Protein AF-A0A7X7QUG3-F1 (afdb_monomer)

Sequence (158 aa):
MKSLNIAIIATSLFMSACLGKPFQTDRTLADQLSEEKKYDEAVAAYLRHIKHRLSVKNRPKWENPHIYLLDIGDLYLDQGNVSEALRYYQSAEEKGVKPGYCNDRYRYVATWYEKQGRLREALEHLNHFESKDPFLFGLMQDRIAKQIVAEEEGDHTK

Secondary structure (DSSP, 8-state):
-----------------SS------HHHHHHHHHHTT-HHHHHHHHHHHHHHHHH-TT--TT--GGGHHHHHHHHHHHTT-HHHHHHHHHHHHHTT--HHHHHHHHHHHHHHHHTTT-HHHHHHHHHHHGGG-HHHHHHHHHHHHHHHHHHHHHHTT-

Mean predicted aligned error: 8.66 Å

Solvent-accessible surface area (backbone atoms only — not comparable to full-atom values): 9166 Å² total; per-residue (Å²): 136,86,82,88,87,87,82,87,85,87,80,77,89,80,89,71,73,99,67,93,68,74,92,73,47,43,53,58,48,14,55,53,27,45,77,70,65,39,47,71,62,13,44,53,24,38,52,50,33,32,54,52,55,70,68,45,86,86,57,63,88,87,65,63,56,50,53,52,30,43,58,45,13,49,54,30,41,76,73,67,36,53,69,61,13,50,53,27,34,51,48,17,45,76,68,66,37,59,64,70,65,42,52,52,50,60,52,45,53,25,52,55,29,43,76,71,72,37,49,68,61,17,43,53,53,39,63,76,48,25,91,82,42,53,71,71,33,45,60,50,43,55,56,49,52,53,51,53,53,52,53,56,59,57,62,78,75,112

Radius of gyration: 22.74 Å; Cα contacts (8 Å, |Δi|>4): 128; chains: 1; bounding box: 55×42×81 Å

Structure (mmCIF, N/CA/C/O backbone):
data_AF-A0A7X7QUG3-F1
#
_entry.id   AF-A0A7X7QUG3-F1
#
loop_
_atom_site.group_PDB
_atom_site.id
_atom_site.type_symbol
_atom_site.label_atom_id
_atom_site.label_alt_id
_atom_site.label_comp_id
_ato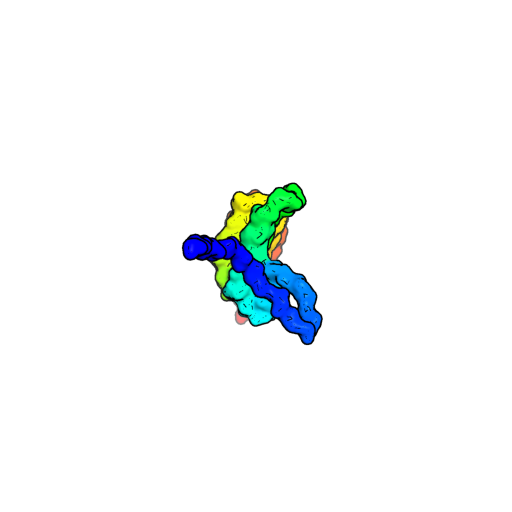m_site.label_asym_id
_atom_site.label_entity_id
_atom_site.label_seq_id
_atom_site.pdbx_PDB_ins_code
_atom_site.Cartn_x
_atom_site.Cartn_y
_atom_site.Cartn_z
_atom_site.occupancy
_atom_site.B_iso_or_equiv
_atom_site.auth_seq_id
_atom_site.auth_comp_id
_atom_site.auth_asym_id
_atom_site.auth_atom_id
_atom_site.pdbx_PDB_model_num
ATOM 1 N N . MET A 1 1 ? 25.787 -30.544 -54.970 1.00 35.81 1 MET A N 1
ATOM 2 C CA . MET A 1 1 ? 26.837 -30.035 -54.059 1.00 35.81 1 MET A CA 1
ATOM 3 C C . MET A 1 1 ? 26.255 -28.923 -53.191 1.00 35.81 1 MET A C 1
ATOM 5 O O . MET A 1 1 ? 25.851 -27.924 -53.760 1.00 35.81 1 MET A O 1
ATOM 9 N N . LYS A 1 2 ? 26.254 -29.143 -51.862 1.00 36.59 2 LYS A N 1
ATOM 10 C CA . LYS A 1 2 ? 26.205 -28.178 -50.730 1.00 36.59 2 LYS A CA 1
ATOM 11 C C . LYS A 1 2 ? 24.938 -27.300 -50.604 1.00 36.59 2 LYS A C 1
ATOM 13 O O . LYS A 1 2 ? 24.741 -26.388 -51.386 1.00 36.59 2 LYS A O 1
ATOM 18 N N . SER A 1 3 ? 23.948 -27.668 -49.781 1.00 36.47 3 SER A N 1
ATOM 19 C CA . SER A 1 3 ? 23.853 -27.608 -48.299 1.00 36.47 3 SER A CA 1
ATOM 20 C C . SER A 1 3 ? 23.369 -26.251 -47.757 1.00 36.47 3 SER A C 1
ATOM 22 O O . SER A 1 3 ? 24.126 -25.289 -47.726 1.00 36.47 3 SER A O 1
ATOM 24 N N . LEU A 1 4 ? 22.100 -26.248 -47.330 1.00 40.28 4 LEU A N 1
ATOM 25 C CA . LEU A 1 4 ? 21.544 -25.731 -46.070 1.00 40.28 4 LEU A CA 1
ATOM 26 C C . LEU A 1 4 ? 22.291 -24.588 -45.347 1.00 40.28 4 LEU A C 1
ATOM 28 O O . LEU A 1 4 ? 23.412 -24.778 -44.886 1.00 40.28 4 LEU A O 1
ATOM 32 N N . ASN A 1 5 ? 21.583 -23.483 -45.080 1.00 38.06 5 ASN A N 1
ATOM 33 C CA . ASN A 1 5 ? 21.698 -22.809 -43.785 1.00 38.06 5 ASN A CA 1
ATOM 34 C C . ASN A 1 5 ? 20.350 -22.218 -43.339 1.00 38.06 5 ASN A C 1
ATOM 36 O O . ASN A 1 5 ? 19.780 -21.336 -43.975 1.00 38.06 5 ASN A O 1
ATOM 40 N N . ILE A 1 6 ? 19.866 -22.776 -42.232 1.00 41.97 6 ILE A N 1
ATOM 41 C CA . ILE A 1 6 ? 18.739 -22.368 -41.394 1.00 41.97 6 ILE A CA 1
ATOM 42 C C . 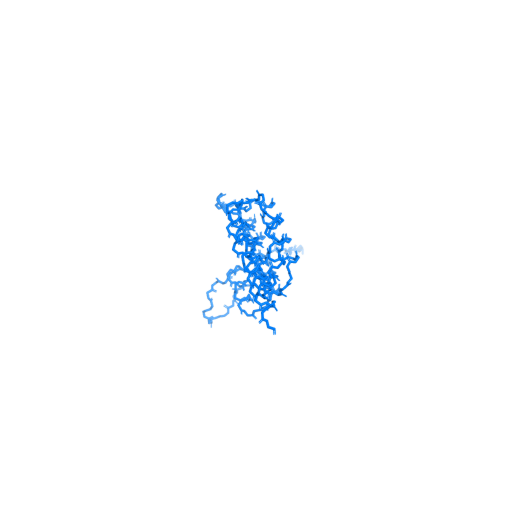ILE A 1 6 ? 19.339 -21.573 -40.224 1.00 41.97 6 ILE A C 1
ATOM 44 O O . ILE A 1 6 ? 20.283 -22.081 -39.628 1.00 41.97 6 ILE A O 1
ATOM 48 N N . ALA A 1 7 ? 18.800 -20.394 -39.880 1.00 38.00 7 ALA A N 1
ATOM 49 C CA . ALA A 1 7 ? 18.690 -19.844 -38.507 1.00 38.00 7 ALA A CA 1
ATOM 50 C C . ALA A 1 7 ? 18.219 -18.369 -38.565 1.00 38.00 7 ALA A C 1
ATOM 52 O O . ALA A 1 7 ? 18.929 -17.516 -39.081 1.00 38.00 7 ALA A O 1
ATOM 53 N N . ILE A 1 8 ? 16.950 -18.070 -38.255 1.00 36.16 8 ILE A N 1
ATOM 54 C CA . ILE A 1 8 ? 16.447 -17.634 -36.930 1.00 36.16 8 ILE A CA 1
ATOM 55 C C . ILE A 1 8 ? 16.923 -16.219 -36.557 1.00 36.16 8 ILE A C 1
ATOM 57 O O . ILE A 1 8 ? 18.053 -16.078 -36.118 1.00 36.16 8 ILE A O 1
ATOM 61 N N . ILE A 1 9 ? 16.029 -15.219 -36.627 1.00 37.59 9 ILE A N 1
ATOM 62 C CA . ILE A 1 9 ? 15.458 -14.564 -35.429 1.00 37.59 9 ILE A CA 1
ATOM 63 C C . ILE A 1 9 ? 13.998 -14.210 -35.734 1.00 37.59 9 ILE A C 1
ATOM 65 O O . ILE A 1 9 ? 13.681 -13.229 -36.403 1.00 37.59 9 ILE A O 1
ATOM 69 N N . ALA A 1 10 ? 13.104 -15.048 -35.223 1.00 41.91 10 ALA A N 1
ATOM 70 C CA . ALA A 1 10 ? 11.738 -14.669 -34.940 1.00 41.91 10 ALA A CA 1
ATOM 71 C C . ALA A 1 10 ? 11.741 -13.769 -33.695 1.00 41.91 10 ALA A C 1
ATOM 73 O O . ALA A 1 10 ? 12.059 -14.234 -32.605 1.00 41.91 10 ALA A O 1
ATOM 74 N N . THR A 1 11 ? 11.335 -12.512 -33.841 1.00 42.25 11 THR A N 1
ATOM 75 C CA . THR A 1 11 ? 10.700 -11.756 -32.752 1.00 42.25 11 THR A CA 1
ATOM 76 C C . THR A 1 11 ? 9.412 -11.153 -33.287 1.00 42.25 11 THR A C 1
ATOM 78 O O . THR A 1 11 ? 9.354 -10.008 -33.721 1.00 42.25 11 THR A O 1
ATOM 81 N N . SER A 1 12 ? 8.409 -12.033 -33.319 1.00 38.22 12 SER A N 1
ATOM 82 C CA . SER A 1 12 ? 7.026 -11.774 -32.914 1.00 38.22 12 SER A CA 1
ATOM 83 C C . SER A 1 12 ? 6.378 -10.476 -33.408 1.00 38.22 12 SER A C 1
ATOM 85 O O . SER A 1 12 ? 6.371 -9.457 -32.725 1.00 38.22 12 SER A O 1
ATOM 87 N N . LEU A 1 13 ? 5.744 -10.587 -34.576 1.00 46.25 13 LEU A N 1
ATOM 88 C CA . LEU A 1 13 ? 4.290 -10.458 -34.711 1.00 46.25 13 LEU A CA 1
ATOM 89 C C . LEU A 1 13 ? 3.625 -9.379 -33.830 1.00 46.25 13 LEU A C 1
ATOM 91 O O . LEU A 1 13 ? 3.189 -9.682 -32.731 1.00 46.25 13 LEU A O 1
ATOM 95 N N . PHE A 1 14 ? 3.459 -8.161 -34.350 1.00 43.06 14 PHE A N 1
ATOM 96 C CA . PHE A 1 14 ? 2.330 -7.285 -33.993 1.00 43.06 14 PHE A CA 1
ATOM 97 C C . PHE A 1 14 ? 2.012 -6.324 -35.154 1.00 43.06 14 PHE A C 1
ATOM 99 O O . PHE A 1 14 ? 1.955 -5.109 -35.007 1.00 43.06 14 PHE A O 1
ATOM 106 N N . MET A 1 15 ? 1.771 -6.881 -36.347 1.00 41.19 15 MET A N 1
ATOM 107 C CA . MET A 1 15 ? 0.788 -6.271 -37.246 1.00 41.19 15 MET A CA 1
ATOM 108 C C . MET A 1 15 ? -0.585 -6.714 -36.741 1.00 41.19 15 MET A C 1
ATOM 110 O O . MET A 1 15 ? -1.084 -7.762 -37.140 1.00 41.19 15 MET A O 1
ATOM 114 N N . SER A 1 16 ? -1.156 -5.955 -35.804 1.00 41.47 16 SER A N 1
ATOM 115 C CA . SER A 1 16 ? -2.583 -6.052 -35.509 1.00 41.47 16 SER A CA 1
ATOM 116 C C . SER A 1 16 ? -3.307 -4.931 -36.237 1.00 41.47 16 SER A C 1
ATOM 118 O O . SER A 1 16 ? -2.833 -3.800 -36.326 1.00 41.47 16 SER A O 1
ATOM 120 N N . ALA A 1 17 ? -4.416 -5.334 -36.831 1.00 35.94 17 ALA A N 1
ATOM 121 C CA . ALA A 1 17 ? -5.139 -4.685 -37.895 1.00 35.94 17 ALA A CA 1
ATOM 122 C C . ALA A 1 17 ? -5.736 -3.320 -37.524 1.00 35.94 17 ALA A C 1
ATOM 124 O O . ALA A 1 17 ? -5.962 -2.979 -36.365 1.00 35.94 17 ALA A O 1
ATOM 125 N N . CYS A 1 18 ? -6.023 -2.563 -38.578 1.00 42.34 18 CYS A N 1
ATOM 126 C CA . CYS A 1 18 ? -6.703 -1.281 -38.606 1.00 42.34 18 CYS A CA 1
ATOM 127 C C . CYS A 1 18 ? -8.023 -1.277 -37.813 1.00 42.34 18 CYS A C 1
ATOM 129 O O . CYS A 1 18 ? -9.061 -1.586 -38.376 1.00 42.34 18 CYS A O 1
ATOM 131 N N . LEU A 1 19 ? -7.970 -0.890 -36.537 1.00 41.72 19 LEU A N 1
ATOM 132 C CA . LEU A 1 19 ? -8.953 -0.113 -35.767 1.00 41.72 19 LEU A CA 1
ATOM 133 C C . LEU A 1 19 ? -8.165 0.434 -34.562 1.00 41.72 19 LEU A C 1
ATOM 135 O O . LEU A 1 19 ? -7.681 -0.334 -33.734 1.00 41.72 19 LEU A O 1
ATOM 139 N N . GLY A 1 20 ? -7.934 1.748 -34.534 1.00 42.09 20 GLY A N 1
ATOM 140 C CA . GLY A 1 20 ? -6.920 2.415 -33.711 1.00 42.09 20 GLY A CA 1
ATOM 141 C C . GLY A 1 20 ? -7.065 2.234 -32.199 1.00 42.09 20 GLY A C 1
ATOM 142 O O . GLY A 1 20 ? -7.601 3.103 -31.518 1.00 42.09 20 GLY A O 1
ATOM 143 N N . LYS A 1 21 ? -6.502 1.154 -31.654 1.00 47.94 21 LYS A N 1
ATOM 144 C CA . LYS A 1 21 ? -6.082 1.123 -30.252 1.00 47.94 21 LYS A CA 1
ATOM 145 C C . LYS A 1 21 ? -4.678 1.736 -30.181 1.00 47.94 21 LYS A C 1
ATOM 147 O O . LYS A 1 21 ? -3.810 1.298 -30.940 1.00 47.94 21 LYS A O 1
ATOM 152 N N . PRO A 1 22 ? -4.438 2.759 -29.340 1.00 43.72 22 PRO A N 1
ATOM 153 C CA . PRO A 1 22 ? -3.0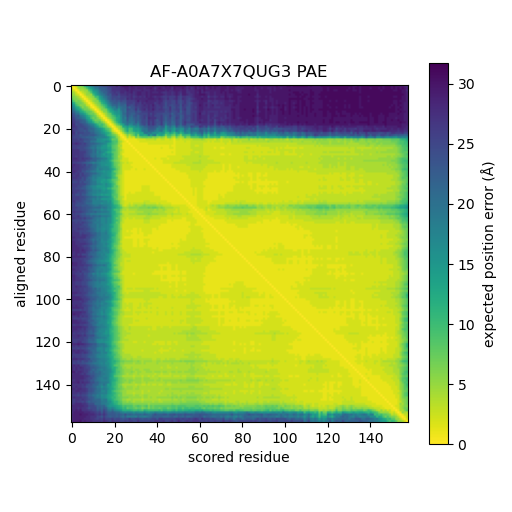94 3.303 -29.168 1.00 43.72 22 PRO A CA 1
ATOM 154 C C . PRO A 1 22 ? -2.149 2.182 -28.726 1.00 43.72 22 PRO A C 1
ATOM 156 O O . PRO A 1 22 ? -2.589 1.220 -28.099 1.00 43.72 22 PRO A O 1
ATOM 159 N N . PHE A 1 23 ? -0.860 2.292 -29.056 1.00 50.38 23 PHE A N 1
ATOM 160 C CA . PHE A 1 23 ? 0.167 1.360 -28.585 1.00 50.38 23 PHE A CA 1
ATOM 161 C C . PHE A 1 23 ? 0.070 1.215 -27.055 1.00 50.38 23 PHE A C 1
ATOM 163 O O . PHE A 1 23 ? 0.435 2.130 -26.315 1.00 50.38 23 PHE A O 1
ATOM 170 N N . GLN A 1 24 ? -0.485 0.095 -26.583 1.00 62.38 24 GLN A N 1
ATOM 171 C CA . GLN A 1 24 ? -0.677 -0.162 -25.161 1.00 62.38 24 GLN A CA 1
ATOM 172 C C . GLN A 1 24 ? 0.639 -0.669 -24.576 1.00 62.38 24 GLN A C 1
ATOM 174 O O . GLN A 1 24 ? 1.159 -1.713 -24.961 1.00 62.38 24 GLN A O 1
ATOM 179 N N . THR A 1 25 ? 1.183 0.081 -23.626 1.00 86.06 25 THR A N 1
ATOM 180 C CA . THR A 1 25 ? 2.257 -0.408 -22.756 1.00 86.06 25 THR A CA 1
ATOM 181 C C . THR A 1 25 ? 1.698 -1.437 -21.769 1.00 86.06 25 THR A C 1
ATOM 183 O O . THR A 1 25 ? 0.531 -1.340 -21.385 1.00 86.06 25 THR A O 1
ATOM 186 N N . ASP A 1 26 ? 2.519 -2.379 -21.291 1.00 91.12 26 ASP A N 1
ATOM 187 C CA . ASP A 1 26 ? 2.104 -3.322 -20.235 1.00 91.12 26 ASP A CA 1
ATOM 188 C C . ASP A 1 26 ? 1.574 -2.589 -18.986 1.00 91.12 26 ASP A C 1
ATOM 190 O O . ASP A 1 26 ? 0.645 -3.068 -18.348 1.00 91.12 26 ASP A O 1
ATOM 194 N N . ARG A 1 27 ? 2.087 -1.384 -18.689 1.00 93.44 27 ARG A N 1
ATOM 195 C CA . ARG A 1 27 ? 1.550 -0.502 -17.639 1.00 93.44 27 ARG A CA 1
ATOM 196 C C . ARG A 1 27 ? 0.099 -0.096 -17.899 1.00 93.44 27 ARG A C 1
ATOM 198 O O . ARG A 1 27 ? -0.753 -0.305 -17.055 1.00 93.44 27 ARG A O 1
ATOM 205 N N . THR A 1 28 ? -0.182 0.485 -19.066 1.00 94.69 28 THR A N 1
ATOM 206 C CA . THR A 1 28 ? -1.546 0.921 -19.423 1.00 94.69 28 THR A CA 1
ATOM 207 C C . THR A 1 28 ? -2.520 -0.250 -19.516 1.00 94.69 28 THR A C 1
ATOM 209 O O . THR A 1 28 ? -3.695 -0.089 -19.218 1.00 94.69 28 THR A O 1
ATOM 212 N N . LEU A 1 29 ? -2.032 -1.425 -19.926 1.00 95.31 29 LEU A N 1
ATOM 213 C CA . LEU A 1 29 ? -2.819 -2.652 -19.914 1.00 95.31 29 LEU A CA 1
ATOM 214 C C . LEU A 1 29 ? -3.135 -3.088 -18.477 1.00 95.31 29 LEU A C 1
ATOM 216 O O . LEU A 1 29 ? -4.270 -3.454 -18.202 1.00 95.31 29 LEU A O 1
ATOM 220 N N . ALA A 1 30 ? -2.157 -3.031 -17.570 1.00 95.81 30 ALA A N 1
ATOM 221 C CA . ALA A 1 30 ? -2.362 -3.352 -16.162 1.00 95.81 30 ALA A CA 1
ATOM 222 C C . ALA A 1 30 ? -3.416 -2.443 -15.513 1.00 95.81 30 ALA A C 1
ATOM 224 O O . ALA A 1 30 ? -4.324 -2.955 -14.865 1.00 95.81 30 ALA A O 1
ATOM 225 N N . ASP A 1 31 ? -3.342 -1.129 -15.758 1.00 94.62 31 ASP A N 1
ATOM 226 C CA . ASP A 1 31 ? -4.333 -0.163 -15.265 1.00 94.62 31 ASP A CA 1
ATOM 227 C C . ASP A 1 31 ? -5.747 -0.523 -15.762 1.00 94.62 31 ASP A C 1
ATOM 229 O O . ASP A 1 31 ? -6.683 -0.610 -14.973 1.00 94.62 31 ASP A O 1
ATOM 233 N N . GLN A 1 32 ? -5.898 -0.822 -17.059 1.00 96.50 32 GLN A N 1
ATOM 234 C CA . GLN A 1 32 ? -7.190 -1.213 -17.634 1.00 96.50 32 GLN A CA 1
ATOM 235 C C . GLN A 1 32 ? -7.718 -2.526 -17.027 1.00 96.50 32 GLN A C 1
ATOM 237 O O . GLN A 1 32 ? -8.895 -2.640 -16.694 1.00 96.50 32 GLN A O 1
ATOM 242 N N . LEU A 1 33 ? -6.856 -3.533 -16.870 1.00 96.81 33 LEU A N 1
ATOM 243 C CA . LEU A 1 33 ? -7.234 -4.815 -16.271 1.00 96.81 33 LEU A CA 1
ATOM 244 C C . LEU A 1 33 ? -7.635 -4.655 -14.798 1.00 96.81 33 LEU A C 1
ATOM 246 O O . LEU A 1 33 ? -8.552 -5.336 -14.344 1.00 96.81 33 LEU A O 1
ATOM 250 N N . SER A 1 34 ? -6.984 -3.742 -14.074 1.00 95.06 34 SER A N 1
ATOM 251 C CA . SER A 1 34 ? -7.350 -3.365 -12.707 1.00 95.06 34 SER A CA 1
ATOM 252 C C . SER A 1 34 ? -8.758 -2.764 -12.647 1.00 95.06 34 SER A C 1
ATOM 254 O O . SER A 1 34 ? -9.586 -3.223 -11.861 1.00 95.06 34 SER A O 1
ATOM 256 N N . GLU A 1 35 ? -9.077 -1.818 -13.537 1.00 95.31 35 GLU A N 1
ATOM 257 C CA . GLU A 1 35 ? -10.422 -1.230 -13.646 1.00 95.31 35 GLU A CA 1
ATOM 258 C C . GLU A 1 35 ? -11.491 -2.288 -13.973 1.00 95.31 35 GLU A C 1
ATOM 260 O O . GLU A 1 35 ? -12.601 -2.258 -13.437 1.00 95.31 35 GLU A O 1
ATOM 265 N N . GLU A 1 36 ? -11.140 -3.274 -14.803 1.00 96.06 36 GLU A N 1
ATOM 266 C CA . GLU A 1 36 ? -11.978 -4.436 -15.124 1.00 96.06 36 GLU A CA 1
ATOM 267 C C . GLU A 1 36 ? -12.020 -5.496 -14.001 1.00 96.06 36 GLU A C 1
ATOM 269 O O . GLU A 1 36 ? -12.687 -6.522 -14.154 1.00 96.06 36 GLU A O 1
ATOM 274 N N . LYS A 1 37 ? -11.324 -5.272 -12.876 1.00 95.00 37 LYS A N 1
ATOM 275 C CA . LYS A 1 37 ? -11.164 -6.201 -11.739 1.00 95.00 37 LYS A CA 1
ATOM 276 C C . LYS A 1 37 ? -10.547 -7.554 -12.108 1.00 95.00 37 LYS A C 1
ATOM 278 O O . LYS A 1 37 ? -10.693 -8.541 -11.385 1.00 95.00 37 LYS A O 1
ATOM 283 N N . LYS A 1 38 ? -9.815 -7.614 -13.219 1.00 96.88 38 LYS A N 1
ATOM 284 C CA . LYS A 1 38 ? -9.016 -8.770 -13.647 1.00 96.88 38 LYS A CA 1
ATOM 285 C C . LYS A 1 38 ? -7.656 -8.730 -12.959 1.00 96.88 38 LYS A C 1
ATOM 287 O O . LYS A 1 38 ? -6.618 -8.532 -13.590 1.00 96.88 38 LYS A O 1
ATOM 292 N N . TYR A 1 39 ? -7.682 -8.877 -11.639 1.00 95.12 39 TYR A N 1
ATOM 293 C CA . TYR A 1 39 ? -6.536 -8.611 -10.775 1.00 95.12 39 TYR A CA 1
ATOM 294 C C . TYR A 1 39 ? -5.304 -9.455 -11.118 1.00 95.12 39 TYR A C 1
ATOM 296 O O . TYR A 1 39 ? -4.224 -8.897 -11.273 1.00 95.12 39 TYR A O 1
ATOM 304 N N . ASP A 1 40 ? -5.452 -10.762 -11.339 1.00 96.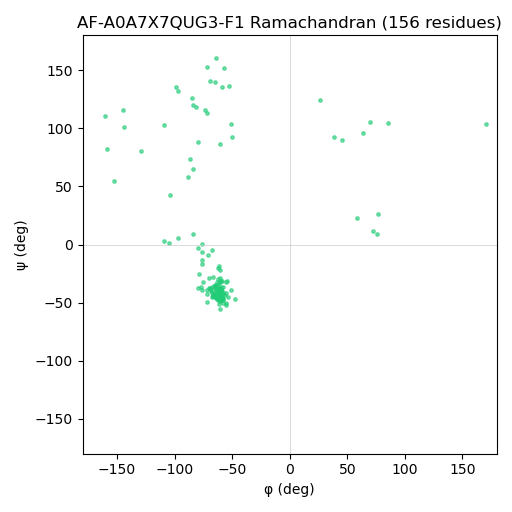12 40 ASP A N 1
ATOM 305 C CA . ASP A 1 40 ? -4.310 -11.633 -11.660 1.00 96.12 40 ASP A CA 1
ATOM 306 C C . ASP A 1 40 ? -3.624 -11.226 -12.975 1.00 96.12 40 ASP A C 1
ATOM 308 O O . ASP A 1 40 ? -2.393 -11.187 -13.077 1.00 96.12 40 ASP A O 1
ATOM 312 N N . GLU A 1 41 ? -4.420 -10.865 -13.984 1.00 97.12 41 GLU A N 1
ATOM 313 C CA . GLU A 1 41 ? -3.915 -10.389 -15.272 1.00 97.12 41 GLU A CA 1
ATOM 314 C C . GLU A 1 41 ? -3.241 -9.016 -15.130 1.00 97.12 41 GLU A C 1
ATOM 316 O O . GLU A 1 41 ? -2.183 -8.785 -15.728 1.00 97.12 41 GLU A O 1
ATOM 321 N N . ALA A 1 42 ? -3.812 -8.125 -14.310 1.00 98.06 42 ALA A N 1
ATOM 322 C CA . ALA A 1 42 ? -3.245 -6.815 -14.000 1.00 98.06 42 ALA A CA 1
ATOM 323 C C . ALA A 1 42 ? -1.891 -6.944 -13.285 1.00 98.06 42 ALA A C 1
ATOM 325 O O . ALA A 1 42 ? -0.908 -6.331 -13.707 1.00 98.06 42 ALA A O 1
ATOM 326 N N . VAL A 1 43 ? -1.796 -7.812 -12.271 1.00 98.25 43 VAL A N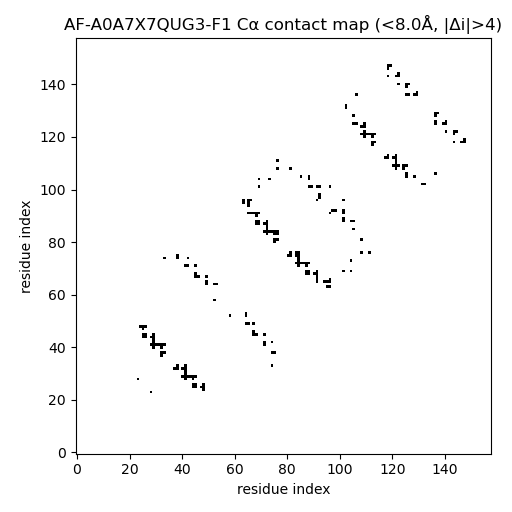 1
ATOM 327 C CA . VAL A 1 43 ? -0.541 -8.118 -11.568 1.00 98.25 43 VAL A CA 1
ATOM 328 C C . VAL A 1 43 ? 0.502 -8.650 -12.548 1.00 98.25 43 VAL A C 1
ATOM 330 O O . VAL A 1 43 ? 1.636 -8.162 -12.577 1.00 98.25 43 VAL A O 1
ATOM 333 N N . ALA A 1 44 ? 0.131 -9.604 -13.407 1.00 97.75 44 ALA A N 1
ATOM 334 C CA . ALA A 1 44 ? 1.036 -10.130 -14.422 1.00 97.75 44 ALA A CA 1
ATOM 335 C C . ALA A 1 44 ? 1.525 -9.033 -15.386 1.00 97.75 44 ALA A C 1
ATOM 337 O O . ALA A 1 44 ? 2.705 -9.012 -15.745 1.00 97.75 44 ALA A O 1
ATOM 338 N N . ALA A 1 45 ? 0.649 -8.111 -15.790 1.00 97.69 45 ALA A N 1
ATOM 339 C CA . ALA A 1 45 ? 0.996 -6.990 -16.657 1.00 97.69 45 ALA A CA 1
ATOM 340 C C . ALA A 1 45 ? 1.943 -5.987 -15.971 1.00 97.69 45 ALA A C 1
ATOM 342 O O . ALA A 1 45 ? 2.975 -5.644 -16.557 1.00 97.69 45 ALA A O 1
ATOM 343 N N . TYR A 1 46 ? 1.702 -5.606 -14.711 1.00 98.38 46 TYR A N 1
ATOM 344 C CA . TYR A 1 46 ? 2.646 -4.775 -13.952 1.00 98.38 46 TYR A CA 1
ATOM 345 C C . TYR A 1 46 ? 4.013 -5.450 -13.804 1.00 98.38 46 TYR A C 1
ATOM 347 O O . TYR A 1 46 ? 5.040 -4.813 -14.039 1.00 98.38 46 TYR A O 1
ATOM 355 N N . LEU A 1 47 ? 4.063 -6.750 -13.498 1.00 98.38 47 LEU A N 1
ATOM 356 C CA . LEU A 1 47 ? 5.327 -7.487 -13.384 1.00 98.38 47 LEU A CA 1
ATOM 35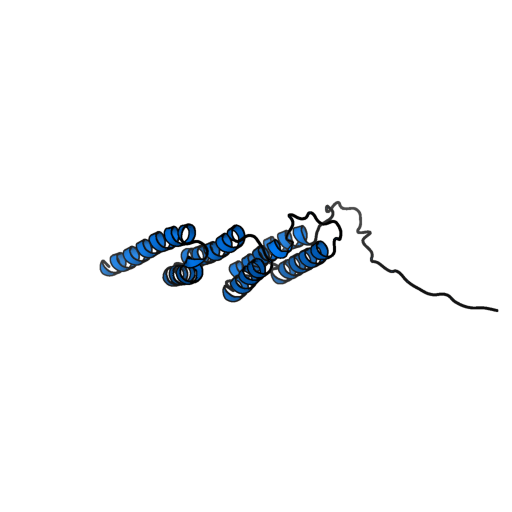7 C C . LEU A 1 47 ? 6.100 -7.535 -14.714 1.00 98.38 47 LEU A C 1
ATOM 359 O O . LEU A 1 47 ? 7.325 -7.358 -14.721 1.00 98.38 47 LEU A O 1
ATOM 363 N N . ARG A 1 48 ? 5.410 -7.721 -15.850 1.00 97.62 48 ARG A N 1
ATOM 364 C CA . ARG A 1 48 ? 6.035 -7.619 -17.183 1.00 97.62 48 ARG A CA 1
ATOM 365 C C . ARG A 1 48 ? 6.575 -6.218 -17.441 1.00 97.62 48 ARG A C 1
ATOM 367 O O . ARG A 1 48 ? 7.713 -6.093 -17.895 1.00 97.62 48 ARG A O 1
ATOM 374 N N . HIS A 1 49 ? 5.815 -5.181 -17.088 1.00 96.69 49 HIS A N 1
ATOM 375 C CA . HIS A 1 49 ? 6.254 -3.793 -17.219 1.00 96.69 49 HIS A CA 1
ATOM 376 C C . HIS A 1 49 ? 7.511 -3.514 -16.389 1.00 96.69 49 HIS A C 1
ATOM 378 O O . HIS A 1 49 ? 8.490 -3.003 -16.933 1.00 96.69 49 HIS A O 1
ATOM 384 N N . ILE A 1 50 ? 7.541 -3.920 -15.114 1.00 97.56 50 ILE A N 1
ATOM 385 C CA . ILE A 1 50 ? 8.722 -3.797 -14.243 1.00 97.56 50 ILE A CA 1
ATOM 386 C C . ILE A 1 50 ? 9.929 -4.471 -14.903 1.00 97.56 50 ILE A C 1
ATOM 388 O O . ILE A 1 50 ? 10.976 -3.841 -15.075 1.00 97.56 50 ILE A O 1
ATOM 392 N N . LYS A 1 51 ? 9.781 -5.730 -15.334 1.00 97.50 51 LYS A N 1
ATOM 393 C CA . LYS A 1 51 ? 10.851 -6.501 -15.986 1.00 97.50 51 LYS A CA 1
ATOM 394 C C . LYS A 1 51 ? 11.360 -5.813 -17.253 1.00 97.50 51 LYS A C 1
ATOM 396 O O . LYS A 1 51 ? 12.572 -5.693 -17.442 1.00 97.50 51 LYS A O 1
ATOM 401 N N . HIS A 1 52 ? 10.453 -5.336 -18.101 1.00 95.62 52 HIS A N 1
ATOM 402 C CA . HIS A 1 52 ? 10.806 -4.609 -19.314 1.00 95.62 52 HIS A CA 1
ATOM 403 C C . HIS A 1 52 ? 11.576 -3.330 -18.978 1.00 95.62 52 HIS A C 1
ATOM 405 O O . HIS A 1 52 ? 12.684 -3.146 -19.482 1.00 95.62 52 HIS A O 1
ATOM 411 N N . ARG A 1 53 ? 11.062 -2.486 -18.072 1.00 95.38 53 ARG A N 1
ATOM 412 C CA . ARG A 1 53 ? 11.741 -1.249 -17.664 1.00 95.38 53 ARG A CA 1
ATOM 413 C C . ARG A 1 53 ? 13.123 -1.529 -17.095 1.00 95.38 53 ARG A C 1
ATOM 415 O O . ARG A 1 53 ? 14.056 -0.812 -17.453 1.00 95.38 53 ARG A O 1
ATOM 422 N N . LEU A 1 54 ? 13.285 -2.579 -16.287 1.00 95.81 54 LEU A N 1
ATOM 423 C CA . LEU A 1 54 ? 14.581 -2.998 -15.747 1.00 95.81 54 LEU A CA 1
ATOM 424 C C . LEU A 1 54 ? 15.594 -3.378 -16.840 1.00 95.81 54 LEU A C 1
ATOM 426 O O . LEU A 1 54 ? 16.776 -3.089 -16.667 1.00 95.81 54 LEU A O 1
ATOM 430 N N . SER A 1 55 ? 15.141 -3.929 -17.972 1.00 95.62 55 SER A N 1
ATOM 431 C CA . SER A 1 55 ? 15.996 -4.303 -19.114 1.00 95.62 55 SER A CA 1
ATOM 432 C C . SER A 1 55 ? 16.466 -3.127 -19.985 1.00 95.62 55 SER A C 1
ATOM 434 O O . SER A 1 55 ? 17.424 -3.262 -20.747 1.00 95.62 55 SER A O 1
ATOM 436 N N . VAL A 1 56 ? 15.825 -1.957 -19.876 1.00 95.12 56 VAL A N 1
ATOM 437 C CA . VAL A 1 56 ? 16.179 -0.774 -20.673 1.00 95.12 56 VAL A CA 1
ATOM 438 C C . VAL A 1 56 ? 17.515 -0.195 -20.195 1.00 95.12 56 VAL A C 1
ATOM 440 O O . VAL A 1 56 ? 17.607 0.355 -19.099 1.00 95.12 56 VAL A O 1
ATOM 443 N N . LYS A 1 57 ? 18.547 -0.264 -21.050 1.00 92.88 57 LYS A N 1
ATOM 444 C CA . LYS A 1 57 ? 19.922 0.172 -20.733 1.00 92.88 57 LYS A CA 1
ATOM 445 C C . LYS A 1 57 ? 20.035 1.660 -20.382 1.00 92.88 57 LYS A C 1
ATOM 447 O O . LYS A 1 57 ? 20.735 2.015 -19.442 1.00 92.88 57 LYS A O 1
ATOM 452 N N . ASN A 1 58 ? 19.339 2.525 -21.119 1.00 93.81 58 ASN A N 1
ATOM 453 C CA . ASN A 1 58 ? 19.421 3.984 -20.968 1.00 93.81 58 ASN A CA 1
ATOM 454 C C . ASN A 1 58 ? 18.198 4.549 -20.230 1.00 93.81 58 ASN A C 1
ATOM 456 O O . ASN A 1 58 ? 17.616 5.552 -20.642 1.00 93.81 58 ASN A O 1
ATOM 460 N N . ARG A 1 59 ? 17.768 3.871 -19.160 1.00 93.94 59 ARG A N 1
ATOM 461 C CA . ARG A 1 59 ? 16.664 4.328 -18.312 1.00 93.94 59 ARG A CA 1
ATOM 462 C C . ARG A 1 59 ? 17.078 5.586 -17.525 1.00 93.94 59 ARG A C 1
ATOM 464 O O . ARG A 1 59 ? 18.220 5.645 -17.059 1.00 93.94 59 ARG A O 1
ATOM 471 N N . PRO A 1 60 ? 16.193 6.584 -17.343 1.00 95.56 60 PRO A N 1
ATOM 472 C CA . PRO A 1 60 ? 16.485 7.722 -16.481 1.00 95.56 60 PRO A CA 1
ATOM 473 C C . PRO A 1 60 ? 16.920 7.285 -15.076 1.00 95.56 60 PRO A C 1
ATOM 475 O O . PRO A 1 60 ? 16.298 6.418 -14.470 1.00 95.56 60 PRO A O 1
ATOM 478 N N . LYS A 1 61 ? 17.968 7.914 -14.529 1.00 92.94 61 LYS A N 1
ATOM 479 C CA . LYS A 1 61 ? 18.521 7.549 -13.208 1.00 92.94 61 LYS A CA 1
ATOM 480 C C . LYS A 1 61 ? 17.524 7.704 -12.057 1.00 92.94 61 LYS A C 1
ATOM 482 O O . LYS A 1 61 ? 17.643 7.014 -11.055 1.00 92.94 61 LYS A O 1
ATOM 487 N N . TRP A 1 62 ? 16.578 8.629 -12.191 1.00 93.62 62 TRP A N 1
ATOM 488 C CA . TRP A 1 62 ? 15.545 8.882 -11.188 1.00 93.62 62 TRP A CA 1
ATOM 489 C C . TRP A 1 62 ? 14.436 7.824 -11.192 1.00 93.62 62 TRP A C 1
ATOM 491 O O . TRP A 1 62 ? 13.627 7.788 -10.268 1.00 93.62 62 TRP A O 1
ATOM 501 N N . GLU A 1 63 ? 14.369 6.980 -12.222 1.00 95.88 63 GLU A N 1
ATOM 502 C CA . GLU A 1 63 ? 13.316 5.987 -12.349 1.00 95.88 63 GLU A CA 1
ATOM 503 C C . GLU A 1 63 ? 13.646 4.724 -11.553 1.00 95.88 63 GLU A C 1
ATOM 505 O O . GLU A 1 63 ? 14.609 4.008 -11.850 1.00 95.88 63 GLU A O 1
ATOM 510 N N . ASN A 1 64 ? 12.765 4.402 -10.606 1.00 97.56 64 ASN A N 1
ATOM 511 C CA . ASN A 1 64 ? 12.712 3.100 -9.961 1.00 97.56 64 ASN A CA 1
ATOM 512 C C . ASN A 1 64 ? 11.456 2.342 -10.429 1.00 97.56 64 ASN A C 1
ATOM 514 O O . ASN A 1 64 ? 10.364 2.636 -9.941 1.00 97.56 64 ASN A O 1
ATOM 518 N N . PRO A 1 65 ? 11.583 1.361 -11.345 1.00 97.50 65 PRO A N 1
ATOM 519 C CA . PRO A 1 65 ? 10.438 0.594 -11.830 1.00 97.50 65 PRO A CA 1
ATOM 520 C C . PRO A 1 65 ? 9.693 -0.174 -10.738 1.00 97.50 65 PRO A C 1
ATOM 522 O O . PRO A 1 65 ? 8.522 -0.474 -10.911 1.00 97.50 65 PRO A O 1
ATOM 525 N N . HIS A 1 66 ? 10.321 -0.471 -9.600 1.00 98.69 66 HIS A N 1
ATOM 526 C CA . HIS A 1 66 ? 9.656 -1.183 -8.508 1.00 98.69 66 HIS A CA 1
ATOM 527 C C . HIS A 1 66 ? 8.549 -0.367 -7.829 1.00 98.69 66 HIS A C 1
ATOM 529 O O . HIS A 1 66 ? 7.839 -0.917 -6.997 1.00 98.69 66 HIS A O 1
ATOM 535 N N . ILE A 1 67 ? 8.345 0.905 -8.202 1.00 98.31 67 ILE A N 1
ATOM 536 C CA . ILE A 1 67 ? 7.190 1.689 -7.745 1.00 98.31 67 ILE A CA 1
ATOM 537 C C . ILE A 1 67 ? 5.854 0.996 -8.061 1.00 98.31 67 ILE A C 1
ATOM 539 O O . ILE A 1 67 ? 4.946 1.059 -7.246 1.00 98.31 67 ILE A O 1
ATOM 543 N N . TYR A 1 68 ? 5.771 0.240 -9.163 1.00 98.38 68 TYR A N 1
ATOM 544 C CA . TYR A 1 68 ? 4.569 -0.520 -9.535 1.00 98.38 68 TYR A CA 1
ATOM 545 C C . TYR A 1 68 ? 4.298 -1.735 -8.630 1.00 98.38 68 TYR A C 1
ATOM 547 O O . TYR A 1 68 ? 3.240 -2.347 -8.726 1.00 98.38 68 TYR A O 1
ATOM 555 N N . LEU A 1 69 ? 5.224 -2.103 -7.732 1.00 98.88 69 LEU A N 1
ATOM 556 C CA . LEU A 1 69 ? 4.911 -3.057 -6.663 1.00 98.88 69 LEU A CA 1
ATOM 557 C C . LEU A 1 69 ? 3.892 -2.462 -5.680 1.00 98.88 69 LEU A C 1
ATOM 559 O O . LEU A 1 69 ? 3.116 -3.217 -5.109 1.00 98.88 69 LEU A O 1
ATOM 563 N N . LEU A 1 70 ? 3.851 -1.132 -5.519 1.00 98.81 70 LEU A N 1
ATOM 564 C CA . LEU A 1 70 ? 2.814 -0.470 -4.725 1.00 98.81 70 LEU A CA 1
ATOM 565 C C . LEU A 1 70 ? 1.440 -0.652 -5.371 1.00 98.81 70 LEU A C 1
ATOM 567 O O . LEU A 1 70 ? 0.509 -1.056 -4.690 1.00 98.81 70 LEU A O 1
ATOM 571 N N . ASP A 1 71 ? 1.337 -0.462 -6.687 1.00 98.50 71 ASP A N 1
ATOM 572 C CA . ASP A 1 71 ? 0.070 -0.659 -7.398 1.00 98.50 71 ASP A CA 1
ATOM 573 C C . ASP A 1 71 ? -0.382 -2.126 -7.327 1.00 98.50 71 ASP A C 1
ATOM 575 O O . ASP A 1 71 ? -1.551 -2.402 -7.098 1.00 98.50 71 ASP A O 1
ATOM 579 N N . ILE A 1 72 ? 0.545 -3.090 -7.420 1.00 98.81 72 ILE A N 1
ATOM 580 C CA . ILE A 1 72 ? 0.226 -4.510 -7.191 1.00 98.81 72 ILE A CA 1
ATOM 581 C C . ILE A 1 72 ? -0.300 -4.741 -5.767 1.00 98.81 72 ILE A C 1
ATOM 583 O O . ILE A 1 72 ? -1.263 -5.484 -5.588 1.00 98.81 72 ILE A O 1
ATOM 587 N N . GLY A 1 73 ? 0.319 -4.124 -4.759 1.00 98.75 73 GLY A N 1
ATOM 588 C CA . GLY A 1 73 ? -0.156 -4.214 -3.381 1.00 98.75 73 GLY A CA 1
ATOM 589 C C . GLY A 1 73 ? -1.569 -3.647 -3.209 1.00 98.75 73 GLY A C 1
ATOM 590 O O . GLY A 1 73 ? -2.378 -4.269 -2.521 1.00 98.75 73 GLY A O 1
ATOM 591 N N . ASP A 1 74 ? -1.894 -2.546 -3.895 1.00 98.56 74 ASP A N 1
ATOM 592 C CA . ASP A 1 74 ? -3.239 -1.958 -3.887 1.00 98.56 74 ASP A CA 1
ATOM 593 C C . ASP A 1 74 ? -4.281 -2.944 -4.441 1.00 98.56 74 ASP A C 1
ATOM 595 O O . ASP A 1 74 ? -5.337 -3.116 -3.837 1.00 98.56 74 ASP A O 1
ATOM 599 N N . LEU A 1 75 ? -3.960 -3.677 -5.518 1.00 98.44 75 LEU A N 1
ATOM 600 C CA . LEU A 1 75 ? -4.857 -4.703 -6.075 1.00 98.44 75 LEU A CA 1
ATOM 601 C C . LEU A 1 75 ? -5.177 -5.804 -5.056 1.00 98.44 75 LEU A C 1
ATOM 603 O O . LEU A 1 75 ? -6.329 -6.215 -4.927 1.00 98.44 75 LEU A O 1
ATOM 607 N N . TYR A 1 76 ? -4.174 -6.276 -4.310 1.00 98.69 76 TYR A N 1
ATOM 608 C CA . TYR A 1 76 ? -4.397 -7.269 -3.255 1.00 98.69 76 TYR A CA 1
ATOM 609 C C . TYR A 1 76 ? -5.209 -6.696 -2.092 1.00 98.69 76 TYR A C 1
ATOM 611 O O . TYR A 1 76 ? -6.057 -7.396 -1.535 1.00 98.69 76 TYR A O 1
ATOM 619 N N . LEU A 1 77 ? -4.993 -5.429 -1.736 1.00 98.50 77 LEU A N 1
ATOM 620 C CA . LEU A 1 77 ? -5.773 -4.759 -0.699 1.00 98.50 77 LEU A CA 1
ATOM 621 C C . LEU A 1 77 ? -7.246 -4.614 -1.109 1.00 98.50 77 LEU A C 1
ATOM 623 O O . LEU A 1 77 ? -8.132 -4.875 -0.296 1.00 98.50 77 LEU A O 1
ATOM 627 N N . ASP A 1 78 ? -7.519 -4.288 -2.372 1.00 95.94 78 ASP A N 1
ATOM 628 C CA . ASP A 1 78 ? -8.876 -4.209 -2.929 1.00 95.94 78 ASP A CA 1
ATOM 629 C C . ASP A 1 78 ? -9.607 -5.561 -2.902 1.00 95.94 78 ASP A C 1
ATOM 631 O O . ASP A 1 78 ? -10.827 -5.614 -2.740 1.00 95.94 78 ASP A O 1
ATOM 635 N N . GLN A 1 79 ? -8.865 -6.668 -2.989 1.00 96.62 79 GLN A N 1
ATOM 636 C CA . GLN A 1 79 ? -9.380 -8.029 -2.799 1.00 96.62 79 GLN A CA 1
ATOM 637 C C . GLN A 1 79 ? -9.537 -8.425 -1.318 1.00 96.62 79 GLN A C 1
ATOM 639 O O . GLN A 1 79 ? -9.971 -9.537 -1.017 1.00 96.62 79 GLN A O 1
ATOM 644 N N . GLY A 1 80 ? -9.153 -7.553 -0.382 1.00 96.81 80 GLY A N 1
ATOM 645 C CA . GLY A 1 80 ? -9.115 -7.830 1.054 1.00 96.81 80 GLY A CA 1
ATOM 646 C C . GLY A 1 80 ? -7.940 -8.698 1.505 1.00 96.81 80 GLY A C 1
ATOM 647 O O . GLY A 1 80 ? -7.879 -9.101 2.667 1.00 96.81 80 GLY A O 1
ATOM 648 N N . ASN A 1 81 ? -6.978 -8.965 0.622 1.00 98.31 81 ASN A N 1
ATOM 649 C CA . ASN A 1 81 ? -5.772 -9.713 0.939 1.00 98.31 81 ASN A CA 1
ATOM 650 C C . ASN A 1 81 ? -4.680 -8.782 1.488 1.00 98.31 81 ASN A C 1
ATOM 652 O O . ASN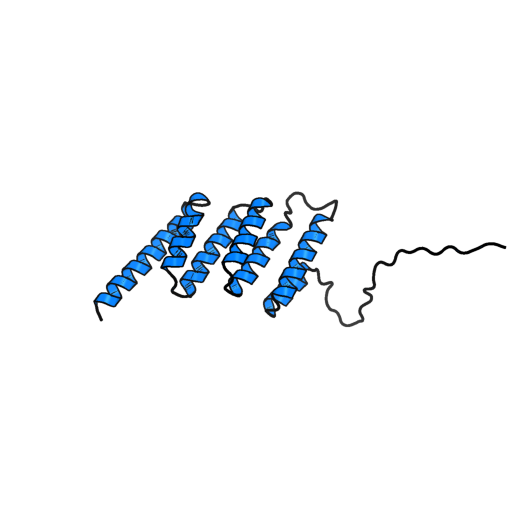 A 1 81 ? -3.685 -8.470 0.830 1.00 98.31 81 ASN A O 1
ATOM 656 N N . VAL A 1 82 ? -4.874 -8.346 2.734 1.00 98.38 82 VAL A N 1
ATOM 657 C CA . VAL A 1 82 ? -3.964 -7.412 3.415 1.00 98.38 82 VAL A CA 1
ATOM 658 C C . VAL A 1 82 ? -2.544 -7.977 3.526 1.00 98.38 82 VAL A C 1
ATOM 660 O O . VAL A 1 82 ? -1.579 -7.240 3.344 1.00 98.38 82 VAL A O 1
ATOM 663 N N . SER A 1 83 ? -2.391 -9.280 3.781 1.00 98.50 83 SER A N 1
ATOM 664 C CA . SER A 1 83 ? -1.061 -9.885 3.935 1.00 98.50 83 SER A CA 1
ATOM 665 C C . SER A 1 83 ? -0.234 -9.785 2.654 1.00 98.50 83 SER A C 1
ATOM 667 O O . SER A 1 83 ? 0.945 -9.435 2.715 1.00 98.50 83 SER A O 1
ATOM 669 N N . GLU A 1 84 ? -0.832 -10.066 1.493 1.00 98.50 84 GLU A N 1
ATOM 670 C CA . GLU A 1 84 ? -0.124 -9.942 0.217 1.00 98.50 84 GLU A CA 1
ATOM 671 C C . GLU A 1 84 ? 0.138 -8.476 -0.134 1.00 98.50 84 GLU A C 1
ATOM 673 O O . GLU A 1 84 ? 1.237 -8.156 -0.591 1.00 98.50 84 GLU A O 1
ATOM 678 N N . ALA A 1 85 ? -0.804 -7.574 0.158 1.00 98.81 85 ALA A N 1
ATOM 679 C CA . ALA A 1 85 ? -0.597 -6.138 -0.017 1.00 98.81 85 ALA A CA 1
ATOM 680 C C . ALA A 1 85 ? 0.653 -5.651 0.739 1.00 98.81 85 ALA A C 1
ATOM 682 O O . ALA A 1 85 ? 1.548 -5.044 0.146 1.00 98.81 85 ALA A O 1
ATOM 683 N N . LEU A 1 86 ? 0.772 -6.004 2.026 1.00 98.75 86 LEU A N 1
ATOM 684 C CA . LEU A 1 86 ? 1.931 -5.646 2.850 1.00 98.75 86 LEU A CA 1
ATOM 685 C C . LEU A 1 86 ? 3.234 -6.240 2.317 1.00 98.75 86 LEU A C 1
ATOM 687 O O . LEU A 1 86 ? 4.242 -5.534 2.285 1.00 98.75 86 LEU A O 1
ATOM 691 N N . ARG A 1 87 ? 3.215 -7.488 1.836 1.00 98.81 87 ARG A N 1
ATOM 692 C CA . ARG A 1 87 ? 4.393 -8.119 1.225 1.00 98.81 87 ARG A CA 1
ATOM 693 C C . ARG A 1 87 ? 4.904 -7.316 0.027 1.00 98.81 87 ARG A C 1
ATOM 695 O O . ARG A 1 87 ? 6.110 -7.132 -0.128 1.00 98.81 87 ARG A O 1
ATOM 702 N N . TYR A 1 88 ? 4.005 -6.823 -0.823 1.00 98.81 88 TYR A N 1
ATOM 703 C CA . TYR A 1 88 ? 4.382 -6.014 -1.983 1.00 98.81 88 TYR A CA 1
ATOM 704 C C . TYR A 1 88 ? 4.859 -4.607 -1.604 1.00 98.81 88 TYR A C 1
ATOM 706 O O . TYR A 1 88 ? 5.850 -4.144 -2.174 1.00 98.81 88 TYR A O 1
ATOM 714 N N . TYR A 1 89 ? 4.241 -3.955 -0.615 1.00 98.81 89 TYR A N 1
ATOM 715 C CA . TYR A 1 89 ? 4.713 -2.659 -0.109 1.00 98.81 89 TYR A CA 1
ATOM 716 C C . TYR A 1 89 ? 6.109 -2.754 0.517 1.00 98.81 89 TYR A C 1
ATOM 718 O O . TYR A 1 89 ? 6.980 -1.940 0.205 1.00 98.81 89 TYR A O 1
ATOM 726 N N . GLN A 1 90 ? 6.353 -3.788 1.325 1.00 98.69 90 GLN A N 1
ATOM 727 C CA . GLN A 1 90 ? 7.671 -4.074 1.898 1.00 98.69 90 GLN A CA 1
ATOM 728 C C . GLN A 1 90 ? 8.694 -4.365 0.799 1.00 98.69 90 GLN A C 1
ATOM 730 O O . GLN A 1 90 ? 9.784 -3.799 0.802 1.00 98.69 90 GLN A O 1
ATOM 735 N N . SER A 1 91 ? 8.322 -5.159 -0.210 1.00 98.75 91 SER A N 1
ATOM 736 C CA . SER A 1 91 ? 9.202 -5.417 -1.350 1.00 98.75 91 SER A CA 1
ATOM 737 C C . SER A 1 91 ? 9.544 -4.135 -2.120 1.00 98.75 91 SER A C 1
ATOM 739 O O . SER A 1 91 ? 10.695 -3.938 -2.502 1.00 98.75 91 SER A O 1
ATOM 741 N N . ALA A 1 92 ? 8.591 -3.220 -2.319 1.00 98.81 92 ALA A N 1
ATOM 742 C CA . ALA A 1 92 ? 8.856 -1.918 -2.934 1.00 98.81 92 ALA A CA 1
ATOM 743 C C . ALA A 1 92 ? 9.894 -1.111 -2.135 1.00 98.81 92 ALA A C 1
ATOM 745 O O . ALA A 1 92 ? 10.847 -0.573 -2.708 1.00 98.81 92 ALA A O 1
ATOM 746 N N . GLU A 1 93 ? 9.738 -1.072 -0.811 1.00 98.44 93 GLU A N 1
ATOM 747 C CA . GLU A 1 93 ? 10.656 -0.407 0.114 1.00 98.44 93 GLU A CA 1
ATOM 748 C C . GLU A 1 93 ? 12.070 -1.010 0.051 1.00 98.44 93 GLU A C 1
ATOM 750 O O . GLU A 1 93 ? 13.040 -0.285 -0.170 1.00 98.44 93 GLU A O 1
ATOM 755 N N . GLU A 1 94 ? 12.195 -2.338 0.121 1.00 98.62 94 GLU A N 1
ATOM 756 C CA . GLU A 1 94 ? 13.469 -3.066 -0.014 1.00 98.62 94 GLU A CA 1
ATOM 757 C C . GLU A 1 94 ? 14.159 -2.812 -1.362 1.00 98.62 94 GLU A C 1
ATOM 759 O O . GLU A 1 94 ? 15.388 -2.814 -1.467 1.00 98.62 94 GLU A O 1
ATOM 764 N N . LYS A 1 95 ? 13.374 -2.575 -2.419 1.00 98.56 95 LYS A N 1
ATOM 765 C CA . LYS A 1 95 ? 13.871 -2.222 -3.756 1.00 98.56 95 LYS A CA 1
ATOM 766 C C . LYS A 1 95 ? 14.169 -0.729 -3.915 1.00 98.56 95 LYS A C 1
ATOM 768 O O . LYS A 1 95 ? 14.449 -0.279 -5.031 1.00 98.56 95 LYS A O 1
ATOM 773 N N . GLY A 1 96 ? 14.137 0.041 -2.830 1.00 98.19 96 GLY A N 1
ATOM 774 C CA . GLY A 1 96 ? 14.521 1.448 -2.802 1.00 98.19 96 GLY A CA 1
ATOM 775 C C . GLY A 1 96 ? 13.473 2.387 -3.394 1.00 98.19 96 GLY A C 1
ATOM 776 O O . GLY A 1 96 ? 13.824 3.447 -3.925 1.00 98.19 96 GLY A O 1
ATOM 777 N N . VAL A 1 97 ? 12.192 2.008 -3.384 1.00 98.56 97 VAL A N 1
ATOM 778 C CA . VAL A 1 97 ? 11.112 2.976 -3.615 1.00 98.56 97 VAL A CA 1
ATOM 779 C C . VAL A 1 97 ? 11.124 3.977 -2.458 1.00 98.56 97 VAL A C 1
ATOM 781 O O . VAL A 1 97 ? 11.397 3.619 -1.315 1.00 98.56 97 VAL A O 1
ATOM 784 N N . LYS A 1 98 ? 10.913 5.265 -2.762 1.00 97.81 98 LYS A N 1
ATOM 785 C CA . LYS A 1 98 ? 11.066 6.327 -1.758 1.00 97.81 98 LYS A CA 1
ATOM 786 C C . LYS A 1 98 ? 10.122 6.078 -0.570 1.00 97.81 98 LYS A C 1
ATOM 788 O O . LYS A 1 98 ? 8.937 5.852 -0.826 1.00 97.81 98 LYS A O 1
ATOM 793 N N . PRO A 1 99 ? 10.593 6.234 0.684 1.00 97.25 99 PRO A N 1
ATOM 794 C CA . PRO A 1 99 ? 9.7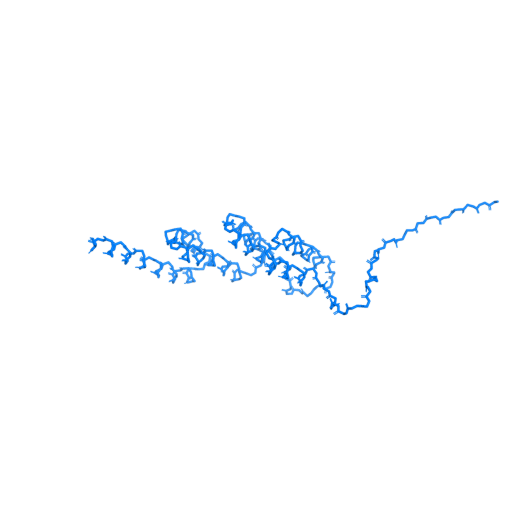95 5.953 1.877 1.00 97.25 99 PRO A CA 1
ATOM 795 C C . PRO A 1 99 ? 8.424 6.627 1.891 1.00 97.25 99 PRO A C 1
ATOM 797 O O . PRO A 1 99 ? 7.453 5.980 2.244 1.00 97.25 99 PRO A O 1
ATOM 800 N N . GLY A 1 100 ? 8.310 7.875 1.416 1.00 97.06 100 GLY A N 1
ATOM 801 C CA . GLY A 1 100 ? 7.020 8.574 1.349 1.00 97.06 100 GLY A CA 1
ATOM 802 C C . GLY A 1 100 ? 5.942 7.806 0.572 1.00 97.06 100 GLY A C 1
ATOM 803 O O . GLY A 1 100 ? 4.820 7.693 1.050 1.00 97.06 100 GLY A O 1
ATOM 804 N N . TYR A 1 101 ? 6.290 7.191 -0.566 1.00 97.81 101 TYR A N 1
ATOM 805 C CA . TYR A 1 101 ? 5.330 6.396 -1.341 1.00 97.81 101 TYR A CA 1
ATOM 806 C C . TYR A 1 101 ? 4.927 5.102 -0.619 1.00 97.81 101 TYR A C 1
ATOM 808 O O . TYR A 1 101 ? 3.768 4.701 -0.687 1.00 97.81 101 TYR A O 1
ATOM 816 N N . CYS A 1 102 ? 5.862 4.454 0.081 1.00 98.44 102 CYS A N 1
ATOM 817 C CA . CYS A 1 102 ? 5.577 3.241 0.850 1.00 98.44 102 CYS A CA 1
ATOM 818 C C . CYS A 1 102 ? 4.755 3.553 2.113 1.00 98.44 102 CYS A C 1
ATOM 820 O O . CYS A 1 102 ? 3.776 2.869 2.399 1.00 98.44 102 CYS A O 1
ATOM 822 N N . ASN A 1 103 ? 5.097 4.627 2.828 1.00 98.00 103 ASN A N 1
ATOM 823 C CA . ASN A 1 103 ? 4.387 5.095 4.019 1.00 98.00 103 ASN A CA 1
ATOM 824 C C . ASN A 1 103 ? 2.939 5.474 3.695 1.00 98.00 103 ASN A C 1
ATOM 826 O O . ASN A 1 103 ? 2.034 5.125 4.453 1.00 98.00 103 ASN A O 1
ATOM 830 N N . ASP A 1 104 ? 2.700 6.083 2.530 1.00 97.56 104 ASP A N 1
ATOM 831 C CA . ASP A 1 104 ? 1.348 6.323 2.024 1.00 97.56 104 ASP A CA 1
ATOM 832 C C . ASP A 1 104 ? 0.535 5.029 1.865 1.00 97.56 104 ASP A C 1
ATOM 834 O O . ASP A 1 104 ? -0.662 5.024 2.152 1.00 97.56 104 ASP A O 1
ATOM 838 N N . ARG A 1 105 ? 1.162 3.917 1.463 1.00 98.44 105 ARG A N 1
ATOM 839 C CA . ARG A 1 105 ? 0.488 2.616 1.335 1.00 98.44 105 ARG A CA 1
ATOM 840 C C . ARG A 1 105 ? 0.238 1.927 2.668 1.00 98.44 105 ARG A C 1
ATOM 842 O O . ARG A 1 105 ? -0.858 1.412 2.880 1.00 98.44 105 ARG A O 1
ATOM 849 N N . TYR A 1 106 ? 1.178 1.990 3.609 1.00 98.50 106 TYR A N 1
ATOM 850 C CA . TYR A 1 106 ? 0.912 1.532 4.976 1.00 98.50 106 TYR A CA 1
ATOM 851 C C . TYR A 1 106 ? -0.243 2.326 5.596 1.00 98.50 106 TYR A C 1
ATOM 853 O O . TYR A 1 106 ? -1.160 1.746 6.169 1.00 98.50 106 TYR A O 1
ATOM 861 N N . ARG A 1 107 ? -0.280 3.644 5.391 1.00 97.56 107 ARG A N 1
ATOM 862 C CA . ARG A 1 107 ? -1.406 4.487 5.799 1.00 97.56 107 ARG A CA 1
ATOM 863 C C . ARG A 1 107 ? -2.728 4.080 5.134 1.00 97.56 107 ARG A C 1
ATOM 865 O O . ARG A 1 107 ? -3.789 4.111 5.765 1.00 97.56 107 ARG A O 1
ATOM 872 N N . TYR A 1 108 ? -2.676 3.712 3.858 1.00 98.06 108 TYR A N 1
ATOM 873 C CA . TYR A 1 108 ? -3.859 3.321 3.102 1.00 98.06 108 TYR A CA 1
ATOM 874 C C . TYR A 1 108 ? -4.513 2.046 3.654 1.00 98.06 108 TYR A C 1
ATOM 876 O O . TYR A 1 108 ? -5.736 1.997 3.758 1.00 98.06 108 TYR A O 1
ATOM 884 N N . VAL A 1 109 ? -3.727 1.076 4.132 1.00 98.69 109 VAL A N 1
ATOM 885 C CA . VAL A 1 109 ? -4.249 -0.125 4.812 1.00 98.69 109 VAL A CA 1
ATOM 886 C C . VAL A 1 109 ? -5.029 0.231 6.085 1.00 98.69 109 VAL A C 1
ATOM 888 O O . VAL A 1 109 ? -6.111 -0.309 6.306 1.00 98.69 109 VAL A O 1
ATOM 891 N N . ALA A 1 110 ? -4.551 1.188 6.890 1.00 98.38 110 ALA A N 1
ATOM 892 C CA . ALA A 1 110 ? -5.302 1.660 8.060 1.00 98.38 110 ALA A CA 1
ATOM 893 C C . ALA A 1 110 ? -6.658 2.262 7.658 1.00 98.38 110 ALA A C 1
ATOM 895 O O . ALA A 1 110 ? -7.690 1.928 8.234 1.00 98.38 110 ALA A O 1
ATOM 896 N N . THR A 1 111 ? -6.663 3.100 6.615 1.00 98.19 111 THR A N 1
ATOM 897 C CA . THR A 1 111 ? -7.897 3.671 6.043 1.00 98.19 111 THR A CA 1
ATOM 898 C C . THR A 1 111 ? -8.839 2.579 5.522 1.00 98.19 111 THR A C 1
ATOM 900 O O . THR A 1 111 ? -10.059 2.697 5.629 1.00 98.19 111 THR A O 1
ATOM 903 N N . TRP A 1 112 ? -8.292 1.513 4.936 1.00 98.50 112 TRP A N 1
ATOM 904 C CA . TRP A 1 112 ? -9.067 0.383 4.427 1.00 98.50 112 TRP A CA 1
ATOM 905 C C . TRP A 1 112 ? -9.787 -0.371 5.553 1.00 98.50 112 TRP A C 1
ATOM 907 O O . TRP A 1 112 ? -10.974 -0.676 5.412 1.00 98.50 112 TRP A O 1
ATOM 917 N N . TYR A 1 113 ? -9.114 -0.606 6.686 1.00 98.56 113 TYR A N 1
ATOM 918 C CA . TYR A 1 113 ? -9.742 -1.163 7.889 1.00 98.56 113 TYR A CA 1
ATOM 919 C C . TYR A 1 113 ? -10.798 -0.216 8.474 1.00 98.56 113 TYR A C 1
ATOM 921 O O . TYR A 1 113 ? -11.923 -0.632 8.750 1.00 98.56 113 TYR A O 1
ATOM 929 N N . GLU A 1 114 ? -10.475 1.072 8.600 1.00 97.19 114 GLU A N 1
ATOM 930 C CA . GLU A 1 114 ? -11.387 2.092 9.130 1.00 97.19 114 GLU A CA 1
ATOM 931 C C . GLU A 1 114 ? -12.707 2.153 8.348 1.00 97.19 114 GLU A C 1
ATOM 933 O O . GLU A 1 114 ? -13.782 2.157 8.943 1.00 97.19 114 GLU A O 1
ATOM 938 N N . LYS A 1 115 ? -12.650 2.100 7.011 1.00 97.12 115 LYS A N 1
ATOM 939 C CA . LYS A 1 115 ? -13.844 2.076 6.144 1.00 97.12 115 LYS A CA 1
ATOM 940 C C . LYS A 1 115 ? -14.755 0.863 6.359 1.00 97.12 115 LYS A C 1
ATOM 942 O O . LYS A 1 115 ? -15.909 0.901 5.943 1.00 97.12 115 LYS A O 1
ATOM 947 N N . GLN A 1 116 ? -14.254 -0.199 6.984 1.00 97.12 116 GLN A N 1
ATOM 948 C CA . GLN A 1 116 ? -15.026 -1.388 7.356 1.00 97.12 116 GLN A CA 1
ATOM 949 C C . GLN A 1 116 ? -15.504 -1.360 8.815 1.00 97.12 116 GLN A C 1
ATOM 951 O O . GLN A 1 116 ? -16.039 -2.357 9.288 1.00 97.12 116 GLN A O 1
ATOM 956 N N . GLY A 1 117 ? -15.285 -0.260 9.546 1.00 96.31 117 GLY A N 1
ATOM 957 C CA . GLY A 1 117 ? -15.550 -0.179 10.988 1.00 96.31 117 GLY A CA 1
ATOM 958 C C . GLY A 1 117 ? -14.548 -0.968 11.838 1.00 96.31 117 GLY A C 1
ATOM 959 O O . GLY A 1 117 ? -14.749 -1.160 13.031 1.00 96.31 117 GLY A O 1
ATOM 960 N N . ARG A 1 118 ? -13.447 -1.434 11.240 1.00 97.94 118 ARG A N 1
ATOM 961 C CA . ARG A 1 118 ? -12.427 -2.275 11.883 1.00 97.94 118 ARG A CA 1
ATOM 962 C C . ARG A 1 118 ? -11.363 -1.407 12.554 1.00 97.94 118 ARG A C 1
ATOM 964 O O . ARG A 1 118 ? -10.187 -1.427 12.196 1.00 97.94 118 ARG A O 1
ATOM 971 N N . LEU A 1 119 ? -11.803 -0.554 13.481 1.00 98.06 119 LEU A N 1
ATOM 972 C CA . LEU A 1 119 ? -10.967 0.507 14.055 1.00 98.06 119 LEU A CA 1
ATOM 973 C C . LEU A 1 119 ? -9.788 -0.027 14.867 1.00 98.06 119 LEU A C 1
ATOM 975 O O . LEU A 1 119 ? -8.706 0.558 14.832 1.00 98.06 119 LEU A O 1
ATOM 979 N N . ARG A 1 120 ? -9.978 -1.143 15.580 1.00 98.00 120 ARG A N 1
ATOM 980 C CA . ARG A 1 120 ? -8.904 -1.757 16.369 1.00 98.00 120 ARG A CA 1
ATOM 981 C C . ARG A 1 120 ? -7.797 -2.293 15.466 1.00 98.00 120 ARG A C 1
ATOM 983 O O . ARG A 1 120 ? -6.635 -2.004 15.732 1.00 98.00 120 ARG A O 1
ATOM 990 N N . GLU A 1 121 ? -8.142 -2.972 14.369 1.00 98.50 121 GLU A N 1
ATOM 991 C CA . GLU A 1 121 ? -7.143 -3.418 13.390 1.00 98.50 121 GLU A CA 1
ATOM 992 C C . GLU A 1 121 ? -6.453 -2.244 12.688 1.00 98.50 121 GLU A C 1
ATOM 994 O O . GLU A 1 121 ? -5.246 -2.291 12.456 1.00 98.50 121 GLU A O 1
ATOM 999 N N . ALA A 1 122 ? -7.185 -1.164 12.393 1.00 98.38 122 ALA A N 1
ATOM 1000 C CA . ALA A 1 122 ? -6.591 0.050 11.839 1.00 98.38 122 ALA A CA 1
ATOM 1001 C C . ALA A 1 122 ? -5.538 0.653 12.787 1.00 98.38 122 ALA A C 1
ATOM 1003 O O . ALA A 1 122 ? -4.447 1.016 12.344 1.00 98.38 122 ALA A O 1
ATOM 1004 N N . LEU A 1 123 ? -5.849 0.735 14.086 1.00 98.31 123 LEU A N 1
ATOM 1005 C CA . LEU A 1 123 ? -4.942 1.267 15.102 1.00 98.31 123 LEU A CA 1
ATOM 1006 C C . LEU A 1 123 ? -3.724 0.359 15.322 1.00 98.31 123 LEU A C 1
ATOM 1008 O O . LEU A 1 123 ? -2.598 0.850 15.348 1.00 98.31 123 LEU A O 1
ATOM 1012 N N . GLU A 1 124 ? -3.930 -0.955 15.433 1.00 98.31 124 GLU A N 1
ATOM 1013 C CA . GLU A 1 124 ? -2.843 -1.933 15.564 1.00 98.31 124 GLU A CA 1
ATOM 1014 C C . GLU A 1 124 ? -1.883 -1.866 14.371 1.00 98.31 124 GLU A C 1
ATOM 1016 O O . GLU A 1 124 ? -0.663 -1.809 14.545 1.00 98.31 124 GLU A O 1
ATOM 1021 N N . HIS A 1 125 ? -2.433 -1.788 13.158 1.00 98.12 125 HIS A N 1
ATOM 1022 C CA . HIS A 1 125 ? -1.650 -1.640 11.938 1.00 98.12 125 HIS A CA 1
ATOM 1023 C C . HIS A 1 125 ? -0.819 -0.349 11.939 1.00 98.12 125 HIS A C 1
ATOM 1025 O O . HIS A 1 125 ? 0.365 -0.383 11.610 1.00 98.12 125 HIS A O 1
ATOM 1031 N N . LEU A 1 126 ? -1.388 0.788 12.354 1.00 97.94 126 LEU A N 1
ATOM 1032 C CA . LEU A 1 126 ? -0.630 2.041 12.468 1.00 97.94 126 LEU A CA 1
ATOM 1033 C C . LEU A 1 126 ? 0.491 1.950 13.509 1.00 97.94 126 LEU A C 1
ATOM 1035 O O . LEU A 1 126 ? 1.605 2.385 13.227 1.00 97.94 126 LEU A O 1
ATOM 1039 N N . ASN A 1 127 ? 0.231 1.335 14.666 1.00 97.62 127 ASN A N 1
ATOM 1040 C CA . ASN A 1 127 ? 1.241 1.127 15.709 1.00 97.62 127 ASN A CA 1
ATOM 1041 C C . ASN A 1 127 ? 2.420 0.289 15.197 1.00 97.62 127 ASN A C 1
ATOM 1043 O O . ASN A 1 127 ? 3.573 0.584 15.502 1.00 97.62 127 ASN A O 1
ATOM 1047 N N . HIS A 1 128 ? 2.153 -0.723 14.367 1.00 97.62 128 HIS A N 1
ATOM 1048 C CA . HIS A 1 128 ? 3.205 -1.549 13.775 1.00 97.62 128 HIS A CA 1
ATOM 1049 C C . HIS A 1 128 ? 4.173 -0.740 12.891 1.00 97.62 128 HIS A C 1
ATOM 1051 O O . HIS A 1 128 ? 5.367 -1.041 12.834 1.00 97.62 128 HIS A O 1
ATOM 1057 N N . PHE A 1 129 ? 3.678 0.299 12.215 1.00 96.56 129 PHE A N 1
ATOM 1058 C CA . PHE A 1 129 ? 4.455 1.115 11.278 1.00 96.56 129 PHE A CA 1
ATOM 1059 C C . PHE A 1 129 ? 4.860 2.494 11.821 1.00 96.56 129 PHE A C 1
ATOM 1061 O O . PHE A 1 129 ? 5.556 3.224 11.117 1.00 96.56 129 PHE A O 1
ATOM 1068 N N . GLU A 1 130 ? 4.512 2.828 13.067 1.00 94.88 130 GLU A N 1
ATOM 1069 C CA . GLU A 1 130 ? 4.707 4.146 13.693 1.00 94.88 130 GLU A CA 1
ATOM 1070 C C . GLU A 1 130 ? 6.118 4.712 13.480 1.00 94.88 130 GLU A C 1
ATOM 1072 O O . GLU A 1 130 ? 6.286 5.853 13.053 1.00 94.88 130 GLU A O 1
ATOM 1077 N N . SER A 1 131 ? 7.146 3.886 13.693 1.00 96.44 131 SER A N 1
ATOM 1078 C CA . SER A 1 131 ? 8.550 4.302 13.571 1.00 96.44 131 SER A CA 1
ATOM 1079 C C . SER A 1 131 ? 8.962 4.771 12.168 1.00 96.44 131 SER A C 1
ATOM 1081 O O . SER A 1 131 ? 9.960 5.481 12.041 1.00 96.44 131 SER A O 1
ATOM 1083 N N . LYS A 1 132 ? 8.222 4.398 11.113 1.00 94.88 132 LYS A N 1
ATOM 1084 C CA . LYS A 1 132 ? 8.549 4.781 9.730 1.00 94.88 132 LYS A CA 1
ATOM 1085 C C . LYS A 1 132 ? 8.201 6.236 9.423 1.00 94.88 132 LYS A C 1
ATOM 1087 O O . LYS A 1 132 ? 8.876 6.852 8.599 1.00 94.88 132 LYS A O 1
ATOM 1092 N N . ASP A 1 133 ? 7.149 6.761 10.046 1.00 96.31 133 ASP A N 1
ATOM 1093 C CA . ASP A 1 133 ? 6.726 8.161 9.940 1.00 96.31 133 ASP A CA 1
ATOM 1094 C C . ASP A 1 133 ? 5.846 8.537 11.146 1.00 96.31 133 ASP A C 1
ATOM 1096 O O . ASP A 1 133 ? 4.612 8.506 11.061 1.00 96.31 133 ASP A O 1
ATOM 1100 N N . PRO A 1 134 ? 6.467 8.884 12.289 1.00 95.88 134 PRO A N 1
ATOM 1101 C CA . PRO A 1 134 ? 5.734 9.138 13.528 1.00 95.88 134 PRO A CA 1
ATOM 1102 C C . PRO A 1 134 ? 4.717 10.273 13.402 1.00 95.88 134 PRO A C 1
ATOM 1104 O O . PRO A 1 134 ? 3.671 10.250 14.043 1.00 95.88 134 PRO A O 1
ATOM 1107 N N . PHE A 1 135 ? 5.003 11.265 12.554 1.00 94.19 135 PHE A N 1
ATOM 1108 C CA . PHE A 1 135 ? 4.084 12.373 12.328 1.00 94.19 135 PHE A CA 1
ATOM 1109 C C . PHE A 1 135 ? 2.859 11.919 11.527 1.00 94.19 135 PHE A C 1
ATOM 1111 O O . PHE A 1 135 ? 1.727 12.185 11.931 1.00 94.19 135 PHE A O 1
ATOM 1118 N N . LEU A 1 136 ? 3.070 11.211 10.412 1.00 93.56 136 LEU A N 1
ATOM 1119 C CA . LEU A 1 136 ? 1.981 10.735 9.561 1.00 93.56 136 LEU A CA 1
ATOM 1120 C C . LEU A 1 136 ? 1.059 9.758 10.297 1.00 93.56 136 LEU A C 1
ATOM 1122 O O . LEU A 1 136 ? -0.164 9.896 10.226 1.00 93.56 136 LEU A O 1
ATOM 1126 N N . PHE A 1 137 ? 1.635 8.771 10.987 1.00 97.00 137 PHE A N 1
ATOM 1127 C CA . PHE A 1 137 ? 0.856 7.738 11.667 1.00 97.00 137 PHE A CA 1
ATOM 1128 C C . PHE A 1 137 ? 0.256 8.244 12.981 1.00 97.00 137 PHE A C 1
ATOM 1130 O O . PHE A 1 137 ? -0.915 7.961 13.238 1.00 97.00 137 PHE A O 1
ATOM 1137 N N . GLY A 1 138 ? 0.979 9.088 13.727 1.00 95.38 138 GLY A N 1
ATOM 1138 C CA . GLY A 1 138 ? 0.520 9.703 14.978 1.00 95.38 138 GLY A CA 1
ATOM 1139 C C . GLY A 1 138 ? -0.813 10.431 14.851 1.00 95.38 138 GLY A C 1
ATOM 1140 O O . GLY A 1 138 ? -1.726 10.225 15.652 1.00 95.38 138 GLY A O 1
ATOM 1141 N N . LEU A 1 139 ? -0.973 11.232 13.793 1.00 94.38 139 LEU A N 1
ATOM 1142 C CA . LEU A 1 139 ? -2.223 11.955 13.536 1.00 94.38 139 LEU A CA 1
ATOM 1143 C C . LEU A 1 139 ? -3.414 11.013 13.313 1.00 94.38 139 LEU A C 1
ATOM 1145 O O . LEU A 1 139 ? -4.540 11.317 13.709 1.00 94.38 139 LEU A O 1
ATOM 1149 N N . MET A 1 140 ? -3.185 9.868 12.673 1.00 96.75 140 MET A N 1
ATOM 1150 C CA . MET A 1 140 ? -4.246 8.896 12.425 1.00 96.75 140 MET A CA 1
ATOM 1151 C C . MET A 1 140 ? -4.550 8.037 13.642 1.00 96.75 140 MET A C 1
ATOM 1153 O O . MET A 1 140 ? -5.725 7.758 13.875 1.00 96.75 140 MET A O 1
ATOM 1157 N N . GLN A 1 141 ? -3.528 7.661 14.412 1.00 97.75 141 GLN A N 1
ATOM 1158 C CA . GLN A 1 141 ? -3.682 6.936 15.671 1.00 97.75 141 GLN A CA 1
ATOM 1159 C C . GLN A 1 141 ? -4.554 7.736 16.644 1.00 97.75 141 GLN A C 1
ATOM 1161 O O . GLN A 1 141 ? -5.546 7.203 17.132 1.00 97.75 141 GLN A O 1
ATOM 1166 N N . ASP A 1 142 ? -4.254 9.025 16.853 1.00 96.88 142 ASP A N 1
ATOM 1167 C CA . ASP A 1 142 ? -5.043 9.907 17.729 1.00 96.88 142 ASP A CA 1
ATOM 1168 C C . ASP A 1 142 ? -6.511 10.001 17.280 1.00 96.88 142 ASP A C 1
ATOM 1170 O O . ASP A 1 142 ? -7.432 9.823 18.080 1.00 96.88 142 ASP A O 1
ATOM 1174 N N . ARG A 1 143 ? -6.746 10.214 15.980 1.00 96.50 143 ARG A N 1
ATOM 1175 C CA . ARG A 1 143 ? -8.100 10.272 15.412 1.00 96.50 143 ARG A CA 1
ATOM 1176 C C . ARG A 1 143 ? -8.870 8.959 15.605 1.00 96.50 143 ARG A C 1
ATOM 1178 O O . ARG A 1 143 ? -10.022 8.999 16.024 1.00 96.50 143 ARG A O 1
ATOM 1185 N N . ILE A 1 144 ? -8.259 7.814 15.290 1.00 97.44 144 ILE A N 1
ATOM 1186 C CA . ILE A 1 144 ? -8.913 6.498 15.389 1.00 97.44 144 ILE A CA 1
ATOM 1187 C C . ILE A 1 144 ? -9.164 6.132 16.855 1.00 97.44 144 ILE A C 1
ATOM 1189 O O . ILE A 1 144 ? -10.244 5.649 17.182 1.00 97.44 144 ILE A O 1
ATOM 1193 N N . ALA A 1 145 ? -8.220 6.420 17.754 1.00 96.81 145 ALA A N 1
ATOM 1194 C CA . ALA A 1 145 ? -8.393 6.192 19.186 1.00 96.81 145 ALA A CA 1
ATOM 1195 C C . ALA A 1 145 ? -9.595 6.971 19.744 1.00 96.81 145 ALA A C 1
ATOM 1197 O O . ALA A 1 145 ? -10.402 6.408 20.479 1.00 96.81 145 ALA A O 1
ATOM 1198 N N . LYS A 1 146 ? -9.771 8.236 19.336 1.00 96.25 146 LYS A N 1
ATOM 1199 C CA . LYS A 1 146 ? -10.954 9.035 19.702 1.00 96.25 146 LYS A CA 1
ATOM 1200 C C . LYS A 1 146 ? -12.258 8.426 19.194 1.00 96.25 146 LYS A C 1
ATOM 1202 O O . LYS A 1 146 ? -13.252 8.457 19.912 1.00 96.25 146 LYS A O 1
ATOM 1207 N N . GLN A 1 147 ? -12.260 7.872 17.982 1.00 95.38 147 GLN A N 1
ATOM 1208 C CA . GLN A 1 147 ? -13.445 7.211 17.438 1.00 95.38 147 GLN A CA 1
ATOM 1209 C C . GLN A 1 147 ? -13.805 5.948 18.233 1.00 95.38 147 GLN A C 1
ATOM 1211 O O . GLN A 1 147 ? -14.972 5.766 18.561 1.00 95.38 147 GLN A O 1
ATOM 1216 N N . ILE A 1 148 ? -12.815 5.130 18.607 1.00 95.81 148 ILE A N 1
ATOM 1217 C CA . ILE A 1 148 ? -13.031 3.933 19.439 1.00 95.81 148 ILE A CA 1
ATOM 1218 C C . ILE A 1 148 ? -13.666 4.311 20.782 1.00 95.81 148 ILE A C 1
ATOM 1220 O O . ILE A 1 148 ? -14.663 3.712 21.171 1.00 95.81 148 ILE A O 1
ATOM 1224 N N . VAL A 1 149 ? -13.130 5.327 21.466 1.00 95.81 149 VAL A N 1
ATOM 1225 C CA . VAL A 1 149 ? -13.681 5.790 22.753 1.00 95.81 149 VAL A CA 1
ATOM 1226 C C . VAL A 1 149 ? -15.132 6.254 22.598 1.00 95.81 149 VAL A C 1
ATOM 1228 O O . VAL A 1 149 ? -15.983 5.890 23.403 1.00 95.81 149 VAL A O 1
ATOM 1231 N N . ALA A 1 150 ? -15.442 7.009 21.541 1.00 92.88 150 ALA A N 1
ATOM 1232 C CA . ALA A 1 150 ? -16.806 7.472 21.287 1.00 92.88 150 ALA A CA 1
ATOM 1233 C C . ALA A 1 15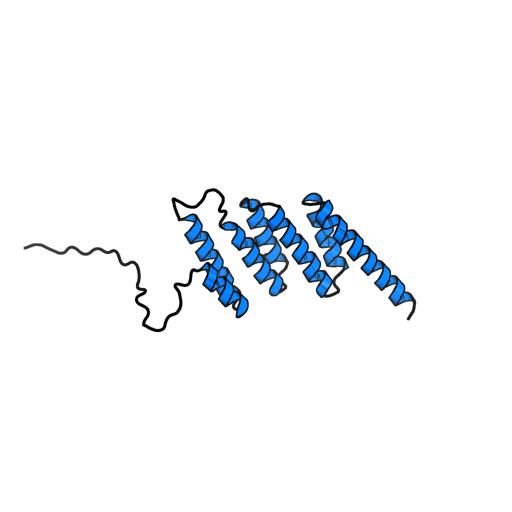0 ? -17.793 6.320 21.008 1.00 92.88 150 ALA A C 1
ATOM 1235 O O . ALA A 1 150 ? -18.956 6.403 21.405 1.00 92.88 150 ALA A O 1
ATOM 1236 N N . GLU A 1 151 ? -17.350 5.250 20.338 1.00 91.94 151 GLU A N 1
ATOM 1237 C CA . GLU A 1 151 ? -18.159 4.044 20.111 1.00 91.94 151 GLU A CA 1
ATOM 1238 C C . GLU A 1 151 ? -18.437 3.296 21.423 1.00 91.94 151 GLU A C 1
ATOM 1240 O O . GLU A 1 151 ? -19.576 2.902 21.671 1.00 91.94 151 GLU A O 1
ATOM 1245 N N . GLU A 1 152 ? -17.437 3.177 22.300 1.00 90.12 152 GLU A N 1
ATOM 1246 C CA . GLU A 1 152 ? -17.585 2.552 23.622 1.00 90.12 152 GLU A CA 1
ATOM 1247 C C . GLU A 1 152 ? -18.559 3.340 24.520 1.00 90.12 152 GLU A C 1
ATOM 1249 O O . GLU A 1 152 ? -19.467 2.765 25.120 1.00 90.12 152 GLU A O 1
ATOM 1254 N N . GLU A 1 153 ? -18.438 4.669 24.572 1.00 89.38 153 GLU A N 1
ATOM 1255 C CA . GLU A 1 153 ? -19.340 5.530 25.354 1.00 89.38 153 GLU A CA 1
ATOM 1256 C C . GLU A 1 153 ? -20.785 5.526 24.816 1.00 89.38 153 GLU A C 1
ATOM 1258 O O . GLU A 1 153 ? -21.751 5.564 25.587 1.00 89.38 153 GLU A O 1
ATOM 1263 N N . GLY A 1 154 ? -20.948 5.453 23.492 1.00 78.69 154 GLY A N 1
ATOM 1264 C CA . GLY A 1 154 ? -22.252 5.392 22.831 1.00 78.69 154 GLY A CA 1
ATOM 1265 C C . GLY A 1 154 ? -23.001 4.071 23.040 1.00 78.69 154 GLY A C 1
ATOM 1266 O O . GLY A 1 154 ? -24.233 4.068 23.052 1.00 78.69 154 GLY A O 1
ATOM 1267 N N . ASP A 1 155 ? -22.290 2.961 23.243 1.00 66.88 155 ASP A N 1
ATOM 1268 C CA . ASP A 1 155 ? -22.899 1.655 23.530 1.00 66.88 155 ASP A CA 1
ATOM 1269 C C . ASP A 1 155 ? -23.353 1.516 24.991 1.00 66.88 155 ASP A C 1
ATOM 1271 O O . ASP A 1 155 ? -24.305 0.792 25.273 1.00 66.88 155 ASP A O 1
ATOM 1275 N N . HIS A 1 156 ? -22.755 2.257 25.928 1.00 59.31 156 HIS A N 1
ATOM 1276 C CA . HIS A 1 156 ? -23.177 2.263 27.335 1.00 59.31 156 HIS A CA 1
ATOM 1277 C C . HIS A 1 156 ? -24.455 3.075 27.617 1.00 59.31 156 HIS A C 1
ATOM 1279 O O . HIS A 1 156 ? -24.949 3.069 28.746 1.00 59.31 156 HIS A O 1
ATOM 1285 N N . THR A 1 157 ? -24.986 3.790 26.621 1.00 54.66 157 THR A N 1
ATOM 1286 C CA . THR A 1 157 ? -26.164 4.668 26.759 1.00 54.66 157 THR A CA 1
ATOM 1287 C C . THR A 1 157 ? -27.432 4.141 26.071 1.00 54.66 157 THR A C 1
ATOM 1289 O O . THR A 1 157 ? -28.460 4.821 26.112 1.00 54.66 157 THR A O 1
ATOM 1292 N N . LYS A 1 158 ? -27.391 2.939 25.479 1.00 51.03 158 LYS A N 1
ATOM 1293 C CA . LYS A 1 158 ? -28.550 2.225 24.909 1.00 51.03 158 LYS A CA 1
ATOM 1294 C C . LYS A 1 158 ? -29.001 1.080 25.810 1.00 51.03 158 LYS A C 1
ATOM 1296 O O . LYS A 1 158 ? -30.227 0.838 25.836 1.00 51.03 158 LYS A O 1
#

Foldseek 3Di:
DDDDDDDDDDDDDDPDDPDDDDPDQLQNVLVVCVVVLVLVSSLVSLVVNLVVQVPDPPHPPPDDSLLCLQVNLVSCVVVVNNVSSLVSLVVSVVSPNDLVSSVVSLLVSLVSCVVVVNLVVSLVSLVVCCVSPVPVSVVVNVVSVVVVVVVVVVVVVD

pLDDT: mean 87.32, std 20.5, range [35.81, 98.88]

Nearest PDB structures (foldseek):
  3ro3-assembly1_A  TM=5.926E-01  e=5.688E-02  Mus musculus
  4jhr-assembly1_A  TM=6.343E-01  e=1.207E-01  Mus musculus
  4jhr-assembly1_B  TM=6.344E-01  e=1.802E-01  Mus musculus
  4wne-assembly1_A  TM=4.611E-01  e=1.038E-01  Homo sapiens
  6hc2-assembly1_C  TM=6.212E-01  e=4.914E-01  Homo sapiens